Protein AF-A0AAP8N5Y2-F1 (afdb_monomer_lite)

Radius of gyration: 10.4 Å; chains: 1; bounding box: 26×15×29 Å

Secondary structure (DSSP, 8-state):
--SSSPPHHHHHHHHHHHHHT-HHHHHHHTTS-HHHHHHHH--

pLDDT: mean 92.32, std 10.98, range [50.47, 98.31]

Structure (mmCIF, N/CA/C/O backbone):
data_AF-A0AAP8N5Y2-F1
#
_entry.id   AF-A0AAP8N5Y2-F1
#
loop_
_atom_site.group_PDB
_atom_site.id
_atom_site.type_symbol
_atom_site.label_atom_id
_atom_site.label_alt_id
_atom_site.label_comp_id
_atom_site.label_asym_id
_atom_site.label_entity_id
_atom_site.label_seq_id
_atom_site.pdbx_PDB_ins_code
_atom_site.Cartn_x
_atom_site.Cartn_y
_atom_site.Cartn_z
_atom_site.occupancy
_atom_site.B_iso_or_equiv
_atom_site.auth_seq_id
_atom_site.auth_comp_id
_atom_site.auth_asym_id
_atom_site.auth_atom_id
_atom_site.pdbx_PDB_model_num
ATOM 1 N N . MET A 1 1 ? 14.534 -5.885 -24.205 1.00 50.47 1 MET A N 1
ATOM 2 C CA . MET A 1 1 ? 14.025 -4.523 -23.952 1.00 50.47 1 MET A CA 1
ATOM 3 C C . MET A 1 1 ? 1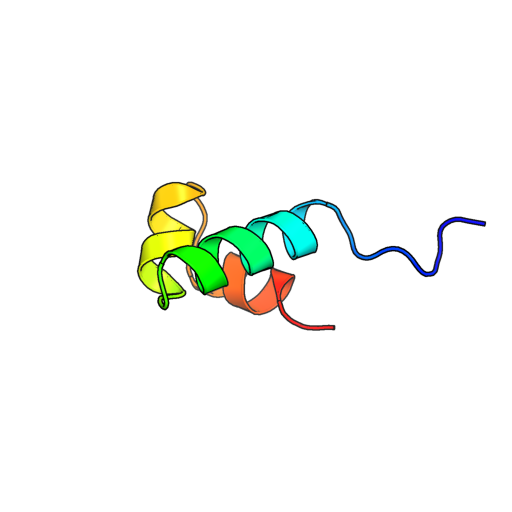2.775 -4.641 -23.103 1.00 50.47 1 MET A C 1
ATOM 5 O O . MET A 1 1 ? 11.702 -4.889 -23.625 1.00 50.47 1 MET A O 1
ATOM 9 N N . SER A 1 2 ? 12.950 -4.595 -21.787 1.00 61.50 2 SER A N 1
ATOM 10 C CA . SER A 1 2 ? 11.912 -4.819 -20.769 1.00 61.50 2 SER A CA 1
ATOM 11 C C . SER A 1 2 ? 11.868 -3.640 -19.789 1.00 61.50 2 SER A C 1
ATOM 13 O O . SER A 1 2 ? 11.645 -3.821 -18.600 1.00 61.50 2 SER A O 1
ATOM 15 N N . HIS A 1 3 ? 12.161 -2.435 -20.288 1.00 65.25 3 HIS A N 1
ATOM 16 C CA . HIS A 1 3 ? 12.298 -1.228 -19.468 1.00 65.25 3 HIS A CA 1
ATOM 17 C C . HIS A 1 3 ? 10.997 -0.419 -19.332 1.00 65.25 3 HIS A C 1
ATOM 19 O O . HIS A 1 3 ? 10.941 0.460 -18.485 1.00 65.25 3 HIS A O 1
ATOM 25 N N . ASP A 1 4 ? 9.954 -0.745 -20.106 1.00 79.00 4 ASP A N 1
ATOM 26 C CA . ASP A 1 4 ? 8.662 -0.034 -20.089 1.00 79.00 4 ASP A CA 1
ATOM 27 C C . ASP A 1 4 ? 7.546 -0.777 -19.345 1.00 79.00 4 ASP A C 1
ATOM 29 O O . ASP A 1 4 ? 6.431 -0.274 -19.218 1.00 79.00 4 ASP A O 1
ATOM 33 N N . LEU A 1 5 ? 7.806 -1.995 -18.862 1.00 83.75 5 LEU A N 1
ATOM 34 C CA . LEU A 1 5 ? 6.790 -2.763 -18.154 1.00 83.75 5 LEU A CA 1
ATOM 35 C C . LEU A 1 5 ? 6.872 -2.476 -16.652 1.00 83.75 5 LEU A C 1
ATOM 37 O O . LEU A 1 5 ? 7.943 -2.650 -16.061 1.00 83.75 5 LEU A O 1
ATOM 41 N N . PRO A 1 6 ? 5.757 -2.085 -16.010 1.00 86.25 6 PRO A N 1
ATOM 42 C CA . PRO A 1 6 ? 5.730 -1.932 -14.567 1.00 86.25 6 PRO A CA 1
ATOM 43 C C . PRO A 1 6 ? 6.043 -3.278 -13.893 1.00 86.25 6 PRO A C 1
ATOM 45 O O . PRO A 1 6 ? 5.681 -4.343 -14.409 1.00 86.25 6 PRO A O 1
ATOM 48 N N . PRO A 1 7 ? 6.701 -3.266 -12.722 1.00 90.75 7 PRO A N 1
ATOM 49 C CA . PRO A 1 7 ? 7.001 -4.490 -11.996 1.00 90.75 7 PRO A CA 1
ATOM 50 C C . PRO A 1 7 ? 5.707 -5.222 -11.616 1.00 90.75 7 PRO A C 1
ATOM 52 O O . PRO A 1 7 ? 4.698 -4.599 -11.292 1.00 90.75 7 PRO A O 1
ATOM 55 N N . LEU A 1 8 ? 5.744 -6.557 -11.581 1.00 93.38 8 LEU A N 1
ATOM 56 C CA . LEU A 1 8 ? 4.563 -7.395 -11.305 1.00 93.38 8 LEU A CA 1
ATOM 57 C C . LEU A 1 8 ? 3.832 -7.015 -10.008 1.00 93.38 8 LEU A C 1
ATOM 59 O O . LEU A 1 8 ? 2.608 -7.092 -9.928 1.00 93.38 8 LEU A O 1
ATOM 63 N N . ASN A 1 9 ? 4.577 -6.559 -9.002 1.00 94.31 9 ASN A N 1
ATOM 64 C CA . ASN A 1 9 ? 4.004 -6.107 -7.739 1.00 94.31 9 ASN A CA 1
ATOM 65 C C . ASN A 1 9 ? 3.184 -4.817 -7.884 1.00 94.31 9 ASN A C 1
ATOM 67 O O . ASN A 1 9 ? 2.180 -4.680 -7.195 1.00 94.31 9 ASN A O 1
ATOM 71 N N . ALA A 1 10 ? 3.558 -3.908 -8.790 1.00 94.44 10 ALA A N 1
ATOM 72 C CA . ALA A 1 10 ? 2.775 -2.707 -9.077 1.00 94.44 10 ALA A CA 1
ATOM 73 C C . ALA A 1 10 ? 1.427 -3.074 -9.707 1.00 94.44 10 ALA A C 1
ATOM 75 O O . ALA A 1 10 ? 0.388 -2.591 -9.265 1.00 94.44 10 ALA A O 1
ATOM 76 N N . LEU A 1 11 ? 1.431 -4.009 -10.664 1.00 95.69 11 LEU A N 1
ATOM 77 C CA . LEU A 1 11 ? 0.203 -4.519 -11.280 1.00 95.69 11 LEU A CA 1
ATOM 78 C C . LEU A 1 11 ? -0.714 -5.187 -10.248 1.00 95.69 11 LEU A C 1
ATOM 80 O O . LEU A 1 11 ? -1.916 -4.930 -10.222 1.00 95.69 11 LEU A O 1
ATOM 84 N N . ARG A 1 12 ? -0.142 -6.010 -9.363 1.00 96.25 12 ARG A N 1
ATOM 85 C CA . ARG A 1 12 ? -0.889 -6.712 -8.312 1.00 96.25 12 ARG A CA 1
ATOM 86 C C . ARG A 1 12 ? -1.471 -5.758 -7.266 1.00 96.25 12 ARG A C 1
ATOM 88 O O . ARG A 1 12 ? -2.627 -5.909 -6.884 1.00 96.25 12 ARG A O 1
ATOM 95 N N . ALA A 1 13 ? -0.685 -4.779 -6.818 1.00 97.00 13 ALA A N 1
ATOM 96 C CA . ALA A 1 13 ? -1.138 -3.740 -5.898 1.00 97.00 13 ALA A CA 1
ATOM 97 C C . ALA A 1 13 ? -2.249 -2.881 -6.510 1.00 97.00 13 ALA A C 1
ATOM 99 O O . ALA A 1 13 ? -3.228 -2.573 -5.829 1.00 97.00 13 ALA A O 1
ATOM 100 N N . PHE A 1 14 ? -2.117 -2.528 -7.790 1.00 97.00 14 PHE A N 1
ATOM 101 C CA . PHE A 1 14 ? -3.120 -1.763 -8.523 1.00 97.00 14 PHE A CA 1
ATOM 102 C C . PHE A 1 14 ? -4.440 -2.523 -8.633 1.00 97.00 14 PHE A C 1
ATOM 104 O O . PHE A 1 14 ? -5.479 -1.999 -8.237 1.00 97.00 14 PHE A O 1
ATOM 111 N N . GLU A 1 15 ? -4.394 -3.775 -9.087 1.00 97.81 15 GLU A N 1
ATOM 112 C CA . GLU A 1 15 ? -5.577 -4.627 -9.236 1.00 97.81 15 GLU A CA 1
ATOM 113 C C . G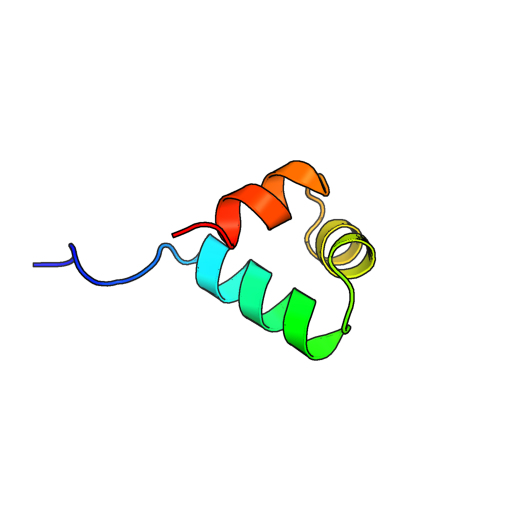LU A 1 15 ? -6.320 -4.817 -7.906 1.00 97.81 15 GLU A C 1
ATOM 115 O O . GLU A 1 15 ? -7.528 -4.585 -7.837 1.00 97.81 15 GLU A O 1
ATOM 120 N N . ALA A 1 16 ? -5.602 -5.148 -6.827 1.00 98.12 16 ALA A N 1
ATOM 121 C CA . ALA A 1 16 ? -6.209 -5.341 -5.513 1.00 98.12 16 ALA A CA 1
ATOM 122 C C . ALA A 1 16 ? -6.809 -4.046 -4.947 1.00 98.12 16 ALA A C 1
ATOM 124 O O . ALA A 1 16 ? -7.926 -4.064 -4.426 1.00 98.12 16 ALA A O 1
ATOM 125 N N . THR A 1 17 ? -6.103 -2.918 -5.084 1.00 97.94 17 THR A N 1
ATOM 126 C CA . THR A 1 17 ? -6.593 -1.610 -4.620 1.00 97.94 17 THR A CA 1
ATOM 127 C C . THR A 1 17 ? -7.840 -1.185 -5.392 1.00 97.94 17 THR A C 1
ATOM 129 O O . THR A 1 17 ? -8.792 -0.706 -4.779 1.00 97.94 17 THR A O 1
ATOM 132 N N . ALA A 1 18 ? -7.871 -1.398 -6.711 1.00 97.75 18 ALA A N 1
ATOM 133 C CA . ALA A 1 18 ? -9.026 -1.087 -7.550 1.00 97.75 18 ALA A CA 1
ATOM 134 C C . ALA A 1 18 ? -10.231 -1.987 -7.229 1.00 97.75 18 ALA A C 1
ATOM 136 O O . ALA A 1 18 ? -11.348 -1.493 -7.093 1.00 97.75 18 ALA A O 1
ATOM 137 N N . 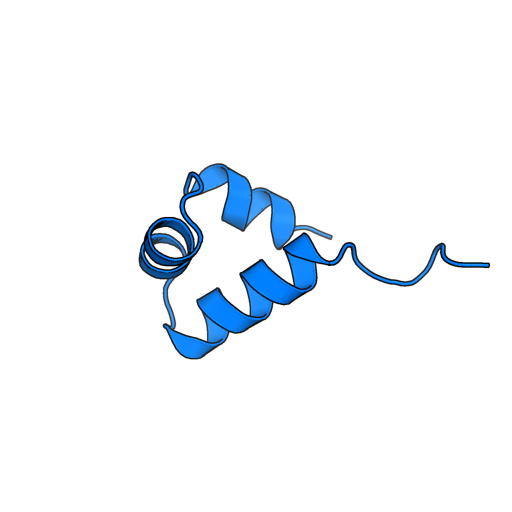ARG A 1 19 ? -10.014 -3.297 -7.041 1.00 98.31 19 ARG A N 1
ATOM 138 C CA . ARG A 1 19 ? -11.074 -4.255 -6.678 1.00 98.31 19 ARG A CA 1
ATOM 139 C C . ARG A 1 19 ? -11.707 -3.936 -5.323 1.00 98.31 19 ARG A C 1
ATOM 141 O O . ARG A 1 19 ? -12.919 -4.054 -5.171 1.00 98.31 19 ARG A O 1
ATOM 148 N N . LEU A 1 20 ? -10.888 -3.573 -4.337 1.00 98.06 20 LEU A N 1
ATOM 149 C CA . LEU A 1 20 ? -11.330 -3.348 -2.957 1.00 98.06 20 LEU A CA 1
ATOM 150 C C . LEU A 1 20 ? -11.703 -1.889 -2.666 1.00 98.06 20 LEU A C 1
ATOM 152 O O . LEU A 1 20 ? -12.240 -1.601 -1.601 1.00 98.06 20 LEU A O 1
ATOM 156 N N . ASN A 1 21 ? -11.402 -0.961 -3.581 1.00 97.69 21 ASN A N 1
ATOM 157 C CA . ASN A 1 21 ? -11.508 0.487 -3.370 1.00 97.69 21 ASN A CA 1
ATOM 158 C C . ASN A 1 21 ? -10.809 0.969 -2.080 1.00 97.69 21 ASN A C 1
ATOM 160 O O . ASN A 1 21 ? -11.224 1.944 -1.455 1.00 97.69 21 ASN A O 1
ATOM 164 N N . SER A 1 22 ? -9.752 0.272 -1.650 1.00 97.75 22 SER A N 1
ATOM 165 C CA . SER A 1 22 ? -9.053 0.560 -0.397 1.00 97.75 22 SER A CA 1
ATOM 166 C C . SER A 1 22 ? -7.613 0.055 -0.420 1.00 97.75 22 SER A C 1
ATOM 168 O O . SER A 1 22 ? -7.356 -1.132 -0.625 1.00 97.75 22 SER A O 1
ATOM 170 N N . VAL A 1 23 ? -6.668 0.959 -0.146 1.00 97.19 23 VAL A N 1
ATOM 171 C CA . VAL A 1 23 ? -5.234 0.639 -0.031 1.00 97.19 23 VAL A CA 1
ATOM 172 C C . VAL A 1 23 ? -4.965 -0.206 1.217 1.00 97.19 23 VAL A C 1
ATOM 174 O O . VAL A 1 23 ? -4.159 -1.133 1.169 1.00 97.19 23 VAL A O 1
ATOM 177 N N . SER A 1 24 ? -5.664 0.069 2.322 1.00 97.88 24 SER A N 1
ATOM 178 C CA . SER A 1 24 ? -5.523 -0.690 3.570 1.00 97.88 24 SER A CA 1
ATOM 179 C C . SER A 1 24 ? -5.972 -2.139 3.404 1.00 97.88 24 SER A C 1
ATOM 181 O O . SER A 1 24 ? -5.224 -3.044 3.759 1.00 97.88 24 SER A O 1
ATOM 183 N N . GLN A 1 25 ? -7.139 -2.373 2.793 1.00 98.19 25 GLN A N 1
ATOM 184 C CA . GLN A 1 25 ? -7.623 -3.741 2.568 1.00 98.19 25 GLN A CA 1
ATOM 185 C C . GLN A 1 25 ? -6.760 -4.490 1.543 1.00 98.19 25 GLN A C 1
ATOM 187 O O . GLN A 1 25 ? -6.516 -5.686 1.691 1.00 98.19 25 GLN A O 1
ATOM 192 N N . ALA A 1 26 ? -6.245 -3.797 0.520 1.00 98.31 26 ALA A N 1
ATOM 193 C CA . ALA A 1 26 ? -5.298 -4.391 -0.421 1.00 98.31 26 ALA A CA 1
ATOM 194 C C . ALA A 1 26 ? -3.988 -4.802 0.268 1.00 98.31 26 ALA A C 1
ATOM 196 O O . ALA A 1 26 ? -3.453 -5.871 -0.021 1.00 98.31 26 ALA A O 1
ATOM 197 N N . ALA A 1 27 ? -3.488 -3.994 1.206 1.00 98.19 27 ALA A N 1
ATOM 198 C CA . ALA A 1 27 ? -2.306 -4.326 1.995 1.00 98.19 27 ALA A CA 1
ATOM 199 C C . ALA A 1 27 ? -2.528 -5.576 2.862 1.00 98.19 27 ALA A C 1
ATOM 201 O O . ALA A 1 27 ? -1.682 -6.472 2.863 1.00 98.19 27 ALA A O 1
ATOM 202 N N . GLU A 1 28 ? -3.687 -5.677 3.521 1.00 98.31 28 GLU A N 1
ATOM 203 C CA . GLU A 1 28 ? -4.075 -6.866 4.289 1.00 98.31 28 GLU A CA 1
ATOM 204 C C . GLU A 1 28 ? -4.154 -8.113 3.399 1.00 98.31 28 GLU A C 1
ATOM 206 O O . GLU A 1 28 ? -3.561 -9.141 3.727 1.00 98.31 28 GLU A O 1
ATOM 211 N N . GLN A 1 29 ? -4.813 -8.014 2.240 1.00 98.12 29 GLN A N 1
ATOM 212 C CA . GLN A 1 29 ? -4.974 -9.138 1.314 1.00 98.12 29 GLN A CA 1
ATOM 213 C C . GLN A 1 29 ? -3.646 -9.605 0.701 1.00 98.12 29 GLN A C 1
ATOM 215 O O . GLN A 1 29 ? -3.464 -10.792 0.431 1.00 98.12 29 GLN A O 1
ATOM 220 N N . LEU A 1 30 ? -2.723 -8.678 0.445 1.00 97.06 30 LEU A N 1
ATOM 221 C CA . LEU A 1 30 ? -1.422 -8.976 -0.152 1.00 97.06 30 LEU A CA 1
ATOM 222 C C . LEU A 1 30 ? -0.342 -9.292 0.893 1.00 97.06 30 LEU A C 1
ATOM 224 O O . LEU A 1 30 ? 0.798 -9.548 0.508 1.00 97.06 30 LEU A O 1
ATOM 228 N N . HIS A 1 31 ? -0.689 -9.299 2.185 1.00 97.75 31 HIS A N 1
ATOM 229 C CA . HIS A 1 31 ? 0.229 -9.526 3.306 1.00 97.75 31 HIS A CA 1
ATOM 230 C C . HIS A 1 31 ? 1.451 -8.594 3.285 1.00 97.75 31 HIS A C 1
ATOM 232 O O . HIS A 1 31 ? 2.585 -9.003 3.543 1.00 97.75 31 HIS A O 1
ATOM 238 N N . VAL A 1 32 ? 1.221 -7.322 2.966 1.00 97.25 32 VAL A N 1
ATOM 239 C CA . VAL A 1 32 ? 2.250 -6.277 2.943 1.00 97.25 32 VAL A CA 1
ATOM 240 C C . VAL A 1 32 ? 1.814 -5.085 3.786 1.00 97.25 32 VAL A C 1
ATOM 242 O O . VAL A 1 32 ? 0.669 -4.976 4.212 1.00 97.25 32 VAL A O 1
ATOM 245 N N . THR A 1 33 ? 2.729 -4.153 4.039 1.00 98.19 33 THR A N 1
ATOM 246 C CA . THR A 1 33 ? 2.376 -2.914 4.738 1.00 98.19 33 THR A CA 1
ATOM 247 C C . THR A 1 33 ? 1.640 -1.952 3.807 1.00 98.19 33 THR A C 1
ATOM 249 O O . THR A 1 33 ? 1.890 -1.920 2.600 1.00 98.19 33 THR A O 1
ATOM 252 N N . HIS A 1 34 ? 0.795 -1.087 4.373 1.00 97.12 34 HIS A N 1
ATOM 253 C CA . HIS A 1 34 ? 0.147 -0.003 3.625 1.00 97.12 34 HIS A CA 1
ATOM 254 C C . HIS A 1 34 ? 1.168 0.833 2.829 1.00 97.12 34 HIS A C 1
ATOM 256 O O . HIS A 1 34 ? 0.962 1.136 1.656 1.00 97.12 34 HIS A O 1
ATOM 262 N N . GLY A 1 35 ? 2.319 1.151 3.437 1.00 97.00 35 GLY A N 1
ATOM 263 C CA . GLY A 1 35 ? 3.396 1.892 2.773 1.00 97.00 35 GLY A CA 1
ATOM 264 C C . GLY A 1 35 ? 4.026 1.148 1.590 1.00 97.00 35 GLY A C 1
ATOM 265 O O . GLY A 1 35 ? 4.418 1.785 0.611 1.00 97.00 35 GLY A O 1
ATOM 266 N N . ALA A 1 36 ? 4.090 -0.187 1.634 1.00 96.94 36 ALA A N 1
ATOM 267 C CA . ALA A 1 36 ? 4.561 -0.988 0.508 1.00 96.94 36 ALA A CA 1
A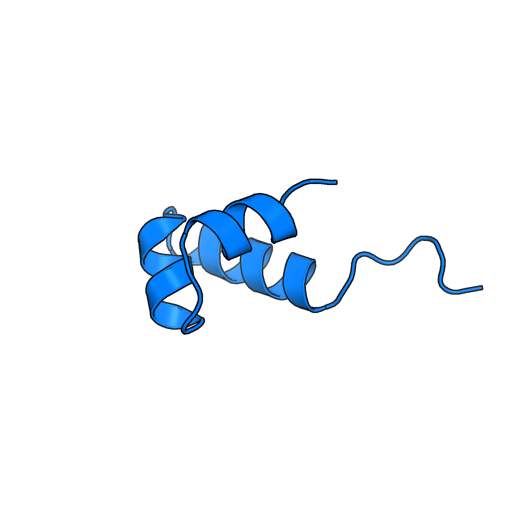TOM 268 C C . ALA A 1 36 ? 3.600 -0.898 -0.685 1.00 96.94 36 ALA A C 1
ATOM 270 O O . ALA A 1 36 ? 4.068 -0.694 -1.804 1.00 96.94 36 ALA A O 1
ATOM 271 N N . VAL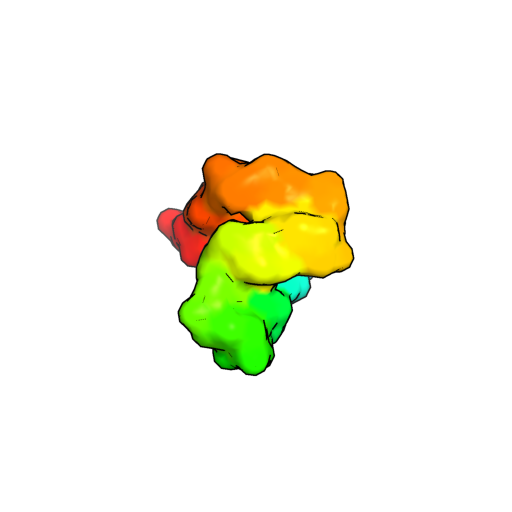 A 1 37 ? 2.283 -0.959 -0.450 1.00 96.88 37 VAL A N 1
ATOM 272 C CA . VAL A 1 37 ? 1.271 -0.777 -1.508 1.00 96.88 37 VAL A CA 1
ATOM 273 C C . VAL A 1 37 ? 1.374 0.626 -2.102 1.00 96.88 37 VAL A C 1
ATOM 275 O O . VAL A 1 37 ? 1.498 0.765 -3.316 1.00 96.88 37 VAL A O 1
ATOM 278 N N . SER A 1 38 ? 1.435 1.672 -1.268 1.00 96.25 38 SER A N 1
ATOM 279 C CA . SER A 1 38 ? 1.601 3.052 -1.753 1.00 96.25 38 SER A CA 1
ATOM 280 C C . SER A 1 38 ? 2.868 3.231 -2.596 1.00 96.25 38 SER A C 1
ATOM 282 O O . SER A 1 38 ? 2.841 3.933 -3.603 1.00 96.25 38 SER A O 1
ATOM 284 N N . ARG A 1 39 ? 3.976 2.579 -2.220 1.00 96.38 39 ARG A N 1
ATOM 285 C CA . ARG A 1 39 ? 5.221 2.611 -3.000 1.00 96.38 39 ARG A CA 1
ATOM 286 C C . ARG A 1 39 ? 5.115 1.827 -4.308 1.00 96.38 39 ARG A C 1
ATOM 288 O O . ARG A 1 39 ? 5.703 2.254 -5.289 1.00 96.38 39 ARG A O 1
ATOM 295 N N . GLN A 1 40 ? 4.398 0.706 -4.324 1.00 94.94 40 GLN A N 1
ATOM 296 C CA . GLN A 1 40 ? 4.188 -0.110 -5.525 1.00 94.94 40 GLN A CA 1
ATOM 297 C C . GLN A 1 40 ? 3.264 0.568 -6.545 1.00 94.94 40 GLN A C 1
ATOM 299 O O . GLN A 1 40 ? 3.4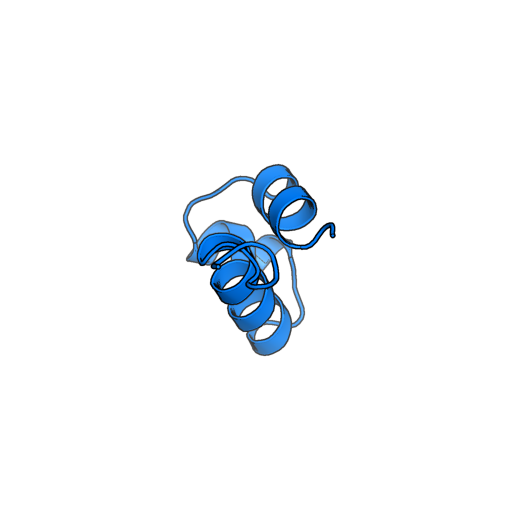28 0.343 -7.737 1.00 94.94 40 GLN A O 1
ATOM 304 N N . LEU A 1 41 ? 2.321 1.399 -6.090 1.00 94.06 41 LEU A N 1
ATOM 305 C CA . LEU A 1 41 ? 1.449 2.199 -6.960 1.00 94.06 41 LEU A CA 1
ATOM 306 C C . LEU A 1 41 ? 2.127 3.458 -7.510 1.00 94.06 41 LEU A C 1
ATOM 308 O O . LEU A 1 41 ? 1.637 4.056 -8.466 1.00 94.06 41 LEU A O 1
ATOM 312 N N . LYS A 1 42 ? 3.220 3.893 -6.882 1.00 88.44 42 LYS A N 1
ATOM 313 C CA . LYS A 1 42 ? 3.960 5.074 -7.306 1.00 88.44 42 LYS A CA 1
ATOM 314 C C . LYS A 1 42 ? 4.805 4.727 -8.534 1.00 88.44 42 LYS A C 1
ATOM 316 O O . LYS A 1 42 ? 5.654 3.842 -8.454 1.00 88.44 42 LYS A O 1
ATOM 321 N N . VAL A 1 43 ? 4.555 5.435 -9.635 1.00 66.88 43 VAL A N 1
ATOM 322 C CA . VAL A 1 43 ? 5.413 5.455 -10.832 1.00 66.88 43 VAL A CA 1
ATOM 323 C C . VAL A 1 43 ? 6.623 6.358 -10.631 1.00 66.88 43 VAL A C 1
ATOM 325 O O . VAL A 1 43 ? 6.488 7.380 -9.915 1.00 66.88 43 VAL A O 1
#

Foldseek 3Di:
DCVPDQPPLLVQLVVLCVVVVDLCVSCVVVVHDSVVSVVSVDD

Sequence (43 aa):
MSHDLPPLNALRAFEATARLNSVSQAAEQLHVTHGAVSRQLKV